Protein AF-A0A6A5HSJ4-F1 (afdb_monomer)

Structure (mmCIF, N/CA/C/O backbone):
data_AF-A0A6A5HSJ4-F1
#
_entry.id   AF-A0A6A5HSJ4-F1
#
loop_
_atom_site.group_PDB
_atom_site.id
_atom_site.type_symbol
_atom_site.label_atom_id
_atom_site.label_alt_id
_atom_site.label_comp_id
_atom_site.label_asym_id
_atom_site.label_entity_id
_atom_site.label_seq_id
_atom_site.pdbx_PDB_ins_code
_atom_site.Cartn_x
_atom_site.Cartn_y
_atom_site.Cartn_z
_atom_site.occupancy
_atom_site.B_iso_or_equiv
_atom_site.auth_seq_id
_atom_site.auth_comp_id
_atom_site.auth_asym_id
_atom_site.auth_atom_id
_atom_site.pdbx_PDB_model_num
ATOM 1 N N . MET A 1 1 ? -17.760 9.686 7.275 1.00 52.59 1 MET A N 1
ATOM 2 C CA . MET A 1 1 ? -17.122 8.823 6.267 1.00 52.59 1 MET A CA 1
ATOM 3 C C . MET A 1 1 ? -17.523 7.385 6.566 1.00 52.59 1 MET A C 1
ATOM 5 O O . MET A 1 1 ? -17.690 7.063 7.738 1.00 52.59 1 MET A O 1
ATOM 9 N N . THR A 1 2 ? -17.789 6.553 5.560 1.00 54.88 2 THR A N 1
ATOM 10 C CA . THR A 1 2 ? -18.066 5.128 5.804 1.00 54.88 2 THR A CA 1
ATOM 11 C C . THR A 1 2 ? -16.750 4.466 6.184 1.00 54.88 2 THR A C 1
ATOM 13 O O . THR A 1 2 ? -15.788 4.580 5.431 1.00 54.88 2 THR A O 1
ATOM 16 N N . LYS A 1 3 ? -16.694 3.820 7.351 1.00 66.69 3 LYS A N 1
ATOM 17 C CA . LYS A 1 3 ? -15.513 3.073 7.787 1.00 66.69 3 LYS A CA 1
ATOM 18 C C . LYS A 1 3 ? -15.194 2.006 6.737 1.00 66.69 3 LYS A C 1
ATOM 20 O O . LYS A 1 3 ? -16.048 1.164 6.463 1.00 66.69 3 LYS A O 1
ATOM 25 N N . VAL A 1 4 ? -14.001 2.069 6.149 1.00 83.88 4 VAL A N 1
ATOM 26 C CA . VAL A 1 4 ? -13.520 1.052 5.205 1.00 83.88 4 VAL A CA 1
ATOM 27 C C . VAL A 1 4 ? -13.331 -0.244 5.986 1.00 83.88 4 VAL A C 1
ATOM 29 O O . VAL A 1 4 ? -12.738 -0.245 7.065 1.00 83.88 4 VAL A O 1
ATOM 32 N N . LYS A 1 5 ? -13.826 -1.371 5.486 1.00 86.44 5 LYS A N 1
ATOM 33 C CA . LYS A 1 5 ? -13.628 -2.652 6.171 1.00 86.44 5 LYS A CA 1
ATOM 34 C C . LYS A 1 5 ? -12.170 -3.095 6.067 1.00 86.44 5 LYS A C 1
ATOM 36 O O . LYS A 1 5 ? -11.568 -3.484 7.066 1.00 86.44 5 LYS A O 1
ATOM 41 N N . ARG A 1 6 ? -11.573 -3.018 4.881 1.00 88.56 6 ARG A N 1
ATOM 42 C CA . ARG A 1 6 ? -10.192 -3.451 4.646 1.00 88.56 6 ARG A CA 1
ATOM 43 C C . ARG A 1 6 ? -9.448 -2.488 3.739 1.00 88.56 6 ARG A C 1
ATOM 45 O O . ARG A 1 6 ? -9.907 -2.197 2.641 1.00 88.56 6 ARG A O 1
ATOM 52 N N . PHE A 1 7 ? -8.258 -2.095 4.168 1.00 92.00 7 PHE A N 1
ATOM 53 C CA . PHE A 1 7 ? -7.275 -1.429 3.330 1.00 92.00 7 PHE A CA 1
ATOM 54 C C . PHE A 1 7 ? -6.009 -2.280 3.289 1.00 92.00 7 PHE A C 1
ATOM 56 O O . PHE A 1 7 ? -5.432 -2.574 4.338 1.00 92.00 7 PHE A O 1
ATOM 63 N N . SER A 1 8 ? -5.572 -2.692 2.101 1.00 89.50 8 SER A N 1
ATOM 64 C CA . SER A 1 8 ? -4.357 -3.486 1.964 1.00 89.50 8 SER A CA 1
ATOM 65 C C . SER A 1 8 ? -3.475 -3.064 0.801 1.00 89.50 8 SER A C 1
ATOM 67 O O . SER A 1 8 ? -3.954 -2.703 -0.273 1.00 89.50 8 SER A O 1
ATOM 69 N N . ILE A 1 9 ? -2.165 -3.128 1.026 1.00 91.19 9 ILE A N 1
ATOM 70 C CA . ILE A 1 9 ? -1.142 -2.895 0.010 1.00 91.19 9 ILE A CA 1
ATOM 71 C C . ILE A 1 9 ? -0.280 -4.144 -0.078 1.00 91.19 9 ILE A C 1
ATOM 73 O O . ILE A 1 9 ? 0.287 -4.589 0.921 1.00 91.19 9 ILE A O 1
ATOM 77 N N . HIS A 1 10 ? -0.157 -4.683 -1.285 1.00 87.00 10 HIS A N 1
ATOM 78 C CA . HIS A 1 10 ? 0.693 -5.833 -1.559 1.00 87.00 10 HIS A CA 1
ATOM 79 C C . HIS A 1 10 ? 1.625 -5.517 -2.713 1.00 87.00 10 HIS A C 1
ATOM 81 O O . HIS A 1 10 ? 1.178 -5.035 -3.754 1.00 87.00 10 HIS A O 1
ATOM 87 N N . GLU A 1 11 ? 2.900 -5.824 -2.535 1.00 86.25 11 GLU A N 1
ATOM 88 C CA . GLU A 1 11 ? 3.918 -5.684 -3.563 1.00 86.25 11 GLU A CA 1
ATOM 89 C C . GLU A 1 11 ? 4.527 -7.051 -3.879 1.00 86.25 11 GLU A C 1
ATOM 91 O O . GLU A 1 11 ? 4.833 -7.851 -2.993 1.00 86.25 11 GLU A O 1
ATOM 96 N N . VAL A 1 12 ? 4.688 -7.322 -5.172 1.00 85.56 12 VAL A N 1
ATOM 97 C CA . VAL A 1 12 ? 5.374 -8.502 -5.686 1.00 85.56 12 VAL A CA 1
ATOM 98 C C . VAL A 1 12 ? 6.407 -8.043 -6.699 1.00 85.56 12 VAL A C 1
ATOM 100 O O . VAL A 1 12 ? 6.085 -7.378 -7.687 1.00 85.56 12 VAL A O 1
ATOM 103 N N . LYS A 1 13 ? 7.655 -8.441 -6.466 1.00 83.25 13 LYS A N 1
ATOM 104 C CA . LYS A 1 13 ? 8.750 -8.276 -7.412 1.00 83.25 13 LYS A CA 1
ATOM 105 C C . LYS A 1 13 ? 9.055 -9.622 -8.056 1.00 83.25 13 LYS A C 1
ATOM 107 O O . LYS A 1 13 ? 9.405 -10.572 -7.363 1.00 83.25 13 LYS A O 1
ATOM 112 N N . ASN A 1 14 ? 8.909 -9.693 -9.372 1.00 80.50 14 ASN A N 1
ATOM 113 C CA . ASN A 1 14 ? 9.181 -10.899 -10.145 1.00 80.50 14 ASN A CA 1
ATOM 114 C C . ASN A 1 14 ? 10.674 -11.012 -10.489 1.00 80.50 14 ASN A C 1
ATOM 116 O O . ASN A 1 14 ? 11.390 -10.008 -10.558 1.00 80.50 14 ASN A O 1
ATOM 120 N N . ASP A 1 15 ? 11.123 -12.232 -10.794 1.00 80.56 15 ASP A N 1
ATOM 121 C CA . ASP A 1 15 ? 12.509 -12.527 -11.197 1.00 80.56 15 ASP A CA 1
ATOM 122 C C . ASP A 1 15 ? 12.943 -11.775 -12.470 1.00 80.56 15 ASP A C 1
ATOM 124 O O . ASP A 1 15 ? 14.128 -11.517 -12.675 1.00 80.56 15 ASP A O 1
ATOM 128 N N . ASP A 1 16 ? 11.986 -11.386 -13.321 1.00 81.25 16 ASP A N 1
ATOM 129 C CA . ASP A 1 16 ? 12.218 -10.601 -14.541 1.00 81.25 16 ASP A CA 1
ATOM 130 C C . ASP A 1 16 ? 12.334 -9.083 -14.288 1.00 81.25 16 ASP A C 1
ATOM 132 O O . ASP A 1 16 ? 12.446 -8.297 -15.231 1.00 81.25 16 ASP A O 1
ATOM 136 N N . GLY A 1 17 ? 12.314 -8.659 -13.021 1.00 80.88 17 GLY A N 1
ATOM 137 C CA . GLY A 1 17 ? 12.420 -7.263 -12.607 1.00 80.88 17 GLY A CA 1
ATOM 138 C C . GLY A 1 17 ? 11.110 -6.477 -12.680 1.00 80.88 17 GLY A C 1
ATOM 139 O O . GLY A 1 17 ? 11.111 -5.296 -12.325 1.00 80.88 17 GLY A O 1
ATOM 140 N N . LYS A 1 18 ? 9.995 -7.094 -13.102 1.00 85.31 18 LYS A N 1
ATOM 141 C CA . LYS A 1 18 ? 8.670 -6.462 -13.023 1.00 85.31 18 LYS A CA 1
ATOM 142 C C . LYS A 1 18 ? 8.241 -6.305 -11.577 1.00 85.31 18 LYS A C 1
ATOM 144 O O . LYS A 1 18 ? 8.364 -7.232 -10.777 1.00 85.31 18 LYS A O 1
ATOM 149 N N . ILE A 1 19 ? 7.666 -5.149 -11.280 1.00 88.94 19 ILE A N 1
ATOM 150 C CA . ILE A 1 19 ? 7.046 -4.856 -9.992 1.00 88.94 19 ILE A CA 1
ATOM 151 C C . ILE A 1 19 ? 5.542 -4.772 -10.223 1.00 88.94 19 ILE A C 1
ATOM 153 O O . ILE A 1 19 ? 5.081 -4.135 -11.172 1.00 88.94 19 ILE A O 1
ATOM 157 N N . SER A 1 20 ? 4.788 -5.457 -9.372 1.00 88.19 20 SER A N 1
ATOM 158 C CA . SER A 1 20 ? 3.330 -5.404 -9.330 1.00 88.19 20 SER A CA 1
ATOM 159 C C . SER A 1 20 ? 2.904 -4.958 -7.939 1.00 88.19 20 SER A C 1
ATOM 161 O O . SER A 1 20 ? 3.269 -5.598 -6.955 1.00 88.19 20 SER A O 1
ATOM 163 N N . ILE A 1 21 ? 2.133 -3.878 -7.859 1.00 92.00 21 ILE A N 1
ATOM 164 C CA . ILE A 1 21 ? 1.572 -3.361 -6.610 1.00 92.00 21 ILE A CA 1
ATOM 165 C C . ILE A 1 21 ? 0.052 -3.431 -6.707 1.00 92.00 21 ILE A C 1
ATOM 167 O O . ILE A 1 21 ? -0.541 -2.976 -7.684 1.00 92.00 21 ILE A O 1
ATOM 171 N N . SER A 1 22 ? -0.591 -3.997 -5.692 1.00 89.88 22 SER A N 1
ATOM 172 C CA . SER A 1 22 ? -2.044 -3.974 -5.546 1.00 89.88 22 SER A CA 1
ATOM 173 C C . SER A 1 22 ? -2.436 -3.180 -4.310 1.00 89.88 22 SER A C 1
ATOM 175 O O . SER A 1 22 ? -1.989 -3.505 -3.208 1.00 89.88 22 SER A O 1
ATOM 177 N N . ILE A 1 23 ? -3.300 -2.187 -4.499 1.00 92.19 23 ILE A N 1
ATOM 178 C CA . ILE A 1 23 ? -3.954 -1.422 -3.436 1.00 92.19 23 ILE A CA 1
ATOM 179 C C . ILE A 1 23 ? -5.422 -1.843 -3.434 1.00 92.19 23 ILE A C 1
ATOM 181 O O . ILE A 1 23 ? -6.124 -1.650 -4.430 1.00 92.19 23 ILE A O 1
ATOM 185 N N . VAL A 1 24 ? -5.879 -2.438 -2.338 1.00 89.06 24 VAL A N 1
ATOM 186 C CA . VAL A 1 24 ? -7.251 -2.926 -2.181 1.00 89.06 24 VAL A CA 1
ATOM 187 C C . VAL A 1 24 ? -7.926 -2.140 -1.070 1.00 89.06 24 VAL A C 1
ATOM 189 O O . VAL A 1 24 ? -7.445 -2.114 0.059 1.00 89.06 24 VAL A O 1
ATOM 192 N N . CYS A 1 25 ? -9.050 -1.515 -1.399 1.00 89.25 25 CYS A N 1
ATOM 193 C CA . CYS A 1 25 ? -9.924 -0.838 -0.454 1.00 89.25 25 CYS A CA 1
ATOM 194 C C . CYS A 1 25 ? -11.317 -1.462 -0.579 1.00 89.25 25 CYS A C 1
ATOM 196 O O . CYS A 1 25 ? -12.003 -1.266 -1.584 1.00 89.25 25 CYS A O 1
ATOM 198 N N . ASP A 1 26 ? -11.699 -2.274 0.404 1.00 86.69 26 ASP A N 1
ATOM 199 C CA . ASP A 1 26 ? -12.879 -3.143 0.366 1.00 86.69 26 ASP A CA 1
ATOM 200 C C . ASP A 1 26 ? -12.936 -4.009 -0.907 1.00 86.69 26 ASP A C 1
ATOM 202 O O . ASP A 1 26 ? -12.103 -4.896 -1.094 1.00 86.69 26 ASP A O 1
ATOM 206 N N . GLU A 1 27 ? -13.917 -3.771 -1.781 1.00 78.00 27 GLU A N 1
ATOM 207 C CA . GLU A 1 27 ? -14.100 -4.493 -3.050 1.00 78.00 27 GLU A CA 1
ATOM 208 C C . GLU A 1 27 ? -13.385 -3.811 -4.231 1.00 78.00 27 GLU A C 1
ATOM 210 O O . GLU A 1 27 ? -13.355 -4.346 -5.340 1.00 78.00 27 GLU A O 1
ATOM 215 N N . ILE A 1 28 ? -12.798 -2.629 -4.014 1.00 79.38 28 ILE A N 1
ATOM 216 C CA . ILE A 1 28 ? -12.143 -1.838 -5.056 1.00 79.38 28 ILE A CA 1
ATOM 217 C C . ILE A 1 28 ? -10.653 -2.183 -5.087 1.00 79.38 28 ILE A C 1
ATOM 219 O O . ILE A 1 28 ? -9.875 -1.767 -4.228 1.00 79.38 28 ILE A O 1
ATOM 223 N N . GLY A 1 29 ? -10.253 -2.923 -6.121 1.00 87.00 29 GLY A N 1
ATOM 224 C CA . GLY A 1 29 ? -8.855 -3.231 -6.421 1.00 87.00 29 GLY A CA 1
ATOM 225 C C . GLY A 1 29 ? -8.248 -2.249 -7.424 1.00 87.00 29 GLY A C 1
ATOM 226 O O . GLY A 1 29 ? -8.793 -2.033 -8.510 1.00 87.00 29 GLY A O 1
ATOM 227 N N . THR A 1 30 ? -7.096 -1.681 -7.072 1.00 91.19 30 THR A N 1
ATOM 228 C CA . THR A 1 30 ? -6.208 -0.954 -7.987 1.00 91.19 30 THR A CA 1
ATOM 229 C C . THR A 1 30 ? -4.937 -1.769 -8.174 1.00 91.19 30 THR A C 1
ATOM 231 O O . THR A 1 30 ? -4.233 -2.032 -7.202 1.00 91.19 30 THR A O 1
ATOM 234 N N . TYR A 1 31 ? -4.633 -2.149 -9.409 1.00 91.69 31 TYR A N 1
ATOM 235 C CA . TYR A 1 31 ? -3.445 -2.921 -9.758 1.00 91.69 31 TYR A CA 1
ATOM 236 C C . TYR A 1 31 ? -2.504 -2.075 -10.602 1.00 91.69 31 TYR A C 1
ATOM 238 O O . TYR A 1 31 ? -2.936 -1.417 -11.547 1.00 91.69 31 TYR A O 1
ATOM 246 N N . ILE A 1 32 ? -1.228 -2.074 -10.242 1.00 93.94 32 ILE A N 1
ATOM 247 C CA . ILE A 1 32 ? -0.219 -1.158 -10.760 1.00 93.94 32 ILE A CA 1
ATOM 248 C C . ILE A 1 32 ? 0.980 -1.994 -11.191 1.00 93.94 32 ILE A C 1
ATOM 250 O O . ILE A 1 32 ? 1.495 -2.789 -10.405 1.00 93.94 32 ILE A O 1
ATOM 254 N N . TYR A 1 33 ? 1.424 -1.820 -12.430 1.00 92.31 33 TYR A N 1
ATOM 255 C CA . TYR A 1 33 ? 2.453 -2.655 -13.040 1.00 92.31 33 TYR A CA 1
ATOM 256 C C . TYR A 1 33 ? 3.556 -1.797 -13.649 1.00 92.31 33 TYR A C 1
ATOM 258 O O . TYR A 1 33 ? 3.279 -0.817 -14.344 1.00 92.31 33 TYR A O 1
ATOM 266 N N . SER A 1 34 ? 4.811 -2.186 -13.422 1.00 90.56 34 SER A N 1
ATOM 267 C CA . SER A 1 34 ? 5.957 -1.612 -14.127 1.00 90.56 34 SER A CA 1
ATOM 268 C C . SER A 1 34 ? 6.390 -2.508 -15.282 1.00 90.56 34 SER A C 1
ATOM 270 O O . SER A 1 34 ? 6.333 -3.739 -15.208 1.00 90.56 34 SER A O 1
ATOM 272 N N . THR A 1 35 ? 6.881 -1.879 -16.349 1.00 83.50 35 THR A N 1
ATOM 273 C CA . THR A 1 35 ? 7.570 -2.577 -17.436 1.00 83.50 35 THR A CA 1
ATOM 274 C C . THR A 1 35 ? 9.080 -2.326 -17.318 1.00 83.50 35 THR A C 1
ATOM 276 O O . THR A 1 35 ? 9.495 -1.168 -17.344 1.00 83.50 35 THR A O 1
ATOM 279 N N . PRO A 1 36 ? 9.931 -3.365 -17.202 1.00 84.06 36 PRO A N 1
ATOM 280 C CA . PRO A 1 36 ? 11.377 -3.205 -17.098 1.00 84.06 36 PRO A CA 1
ATOM 281 C C . PRO A 1 36 ? 11.946 -2.393 -18.263 1.00 84.06 36 PRO A C 1
ATOM 283 O O . PRO A 1 36 ? 11.676 -2.688 -19.426 1.00 84.06 36 PRO A O 1
ATOM 286 N N . GLY A 1 37 ? 12.739 -1.367 -17.947 1.00 81.50 37 GLY A N 1
ATOM 287 C CA . GLY A 1 37 ? 13.320 -0.462 -18.945 1.00 81.50 37 GLY A CA 1
ATOM 288 C C . GLY A 1 37 ? 12.350 0.579 -19.516 1.00 81.50 37 GLY A C 1
ATOM 289 O O . GLY A 1 37 ? 12.708 1.269 -20.467 1.00 81.50 37 GLY A O 1
ATOM 290 N N . SER A 1 38 ? 11.147 0.699 -18.952 1.00 87.94 38 SER A N 1
ATOM 291 C CA . SER A 1 38 ? 10.166 1.730 -19.282 1.00 87.94 38 SER A CA 1
ATOM 292 C C . SER A 1 38 ? 9.853 2.569 -18.047 1.00 87.94 38 SER A C 1
ATOM 294 O O . SER A 1 38 ? 9.633 2.027 -16.967 1.00 87.94 38 SER A O 1
ATOM 296 N N . ASP A 1 39 ? 9.738 3.882 -18.233 1.00 89.00 39 ASP A N 1
ATOM 297 C CA . ASP A 1 39 ? 9.229 4.802 -17.206 1.00 89.00 39 ASP A CA 1
ATOM 298 C C . ASP A 1 39 ? 7.691 4.854 -17.191 1.00 89.00 39 ASP A C 1
ATOM 300 O O . ASP A 1 39 ? 7.093 5.711 -16.544 1.00 89.00 39 ASP A O 1
ATOM 304 N N . THR A 1 40 ? 7.026 3.981 -17.953 1.00 92.62 40 THR A N 1
ATOM 305 C CA . THR A 1 40 ? 5.563 3.894 -17.999 1.00 92.62 40 THR A CA 1
ATOM 306 C C . THR A 1 40 ? 5.068 2.871 -16.988 1.00 92.62 40 THR A C 1
ATOM 308 O O . THR A 1 40 ? 5.537 1.731 -16.956 1.00 92.62 40 THR A O 1
ATOM 311 N N . VAL A 1 41 ? 4.082 3.287 -16.203 1.00 94.19 41 VAL A N 1
ATOM 312 C CA . VAL A 1 41 ? 3.375 2.479 -15.216 1.00 94.19 41 VAL A CA 1
ATOM 313 C C . VAL A 1 41 ? 1.939 2.291 -15.683 1.00 94.19 41 VAL A C 1
ATOM 315 O O . VAL A 1 41 ? 1.215 3.268 -15.897 1.00 94.19 41 VAL A O 1
ATOM 318 N N . ASP A 1 42 ? 1.534 1.034 -15.833 1.00 94.44 42 ASP A N 1
ATOM 319 C CA . ASP A 1 42 ? 0.175 0.647 -16.195 1.00 94.44 42 ASP A CA 1
ATOM 320 C C . ASP A 1 42 ? -0.675 0.510 -14.932 1.00 94.44 42 ASP A C 1
ATOM 322 O O . ASP A 1 42 ? -0.283 -0.161 -13.978 1.00 94.44 42 ASP A O 1
ATOM 326 N N . ILE A 1 43 ? -1.852 1.132 -14.923 1.00 94.88 43 ILE A N 1
ATOM 327 C CA . ILE A 1 43 ? -2.772 1.132 -13.786 1.00 94.88 43 ILE A CA 1
ATOM 328 C C . ILE A 1 43 ? -4.119 0.586 -14.250 1.00 94.88 43 ILE A C 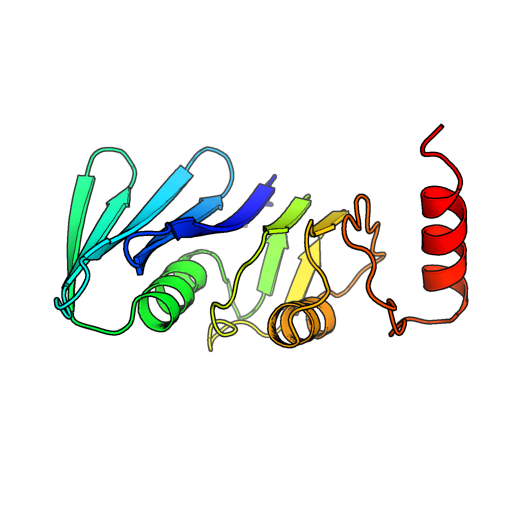1
ATOM 330 O O . ILE A 1 43 ? -4.712 1.089 -15.206 1.00 94.88 43 ILE A O 1
ATOM 334 N N . GLN A 1 44 ? -4.614 -0.434 -13.554 1.00 91.44 44 GLN A N 1
ATOM 335 C CA . GLN A 1 44 ? -5.915 -1.053 -13.783 1.00 91.44 44 GLN A CA 1
ATOM 336 C C . GLN A 1 44 ? -6.795 -0.898 -12.545 1.00 91.44 44 GLN A C 1
ATOM 338 O O . GLN A 1 44 ? -6.402 -1.267 -11.438 1.00 91.44 44 GLN A O 1
ATOM 343 N N . ARG A 1 45 ? -8.005 -0.370 -12.728 1.00 88.75 45 ARG A N 1
ATOM 344 C CA . ARG A 1 45 ? -8.973 -0.149 -11.647 1.00 88.75 45 ARG A CA 1
ATOM 345 C C . ARG A 1 45 ? -10.393 -0.276 -12.181 1.00 88.75 45 ARG A C 1
ATOM 347 O O . ARG A 1 45 ? -10.758 0.415 -13.130 1.00 88.75 45 ARG A O 1
ATOM 354 N N . ASN A 1 46 ? -11.213 -1.119 -11.553 1.00 83.12 46 ASN A N 1
ATOM 355 C CA . ASN A 1 46 ? -12.637 -1.290 -11.884 1.00 83.12 46 ASN A CA 1
ATOM 356 C C . ASN A 1 46 ? -12.908 -1.508 -13.391 1.00 83.12 46 ASN A C 1
ATOM 358 O O . ASN A 1 46 ? -13.840 -0.936 -13.951 1.00 83.12 46 ASN A O 1
ATOM 362 N N . GLY A 1 47 ? -12.059 -2.293 -14.064 1.00 79.94 47 GLY A N 1
ATOM 363 C CA . GLY A 1 47 ? -12.173 -2.575 -15.501 1.00 79.94 47 GLY A CA 1
ATOM 364 C C . GLY A 1 47 ? -11.689 -1.459 -16.437 1.00 79.94 47 GLY A C 1
ATOM 365 O O . GLY A 1 47 ? -11.704 -1.652 -17.650 1.00 79.94 47 GLY A O 1
ATOM 366 N N . ASN A 1 48 ? -11.231 -0.324 -15.902 1.00 87.56 48 ASN A N 1
ATOM 367 C CA . ASN A 1 48 ? -10.569 0.730 -16.667 1.00 87.56 48 ASN A CA 1
ATOM 368 C C . ASN A 1 48 ? -9.050 0.589 -16.567 1.00 87.56 48 ASN A C 1
ATOM 370 O O . ASN A 1 48 ? -8.525 0.241 -15.507 1.00 87.56 48 ASN A O 1
ATOM 374 N N . SER A 1 49 ? -8.358 0.935 -17.650 1.00 91.81 49 SER A N 1
ATOM 375 C CA . SER A 1 49 ? -6.897 0.936 -17.717 1.00 91.81 49 SER A CA 1
ATOM 376 C C . SER A 1 49 ? -6.392 2.296 -18.174 1.00 91.81 49 SER A C 1
ATOM 378 O O . SER A 1 49 ? -6.925 2.875 -19.122 1.00 91.81 49 SER A O 1
ATOM 380 N N . PHE A 1 50 ? -5.358 2.797 -17.512 1.00 94.69 50 PHE A N 1
ATOM 381 C CA . PHE A 1 50 ? -4.672 4.033 -17.872 1.00 94.69 50 PHE A CA 1
ATOM 382 C C . PHE A 1 50 ? -3.193 3.937 -17.505 1.00 94.69 50 PHE A C 1
ATOM 384 O O . PHE A 1 50 ? -2.776 3.014 -16.811 1.00 94.69 50 PHE A O 1
ATOM 391 N N . THR A 1 51 ? -2.395 4.888 -17.979 1.00 95.12 51 THR A N 1
ATOM 392 C CA . THR A 1 51 ? -0.954 4.906 -17.734 1.00 95.12 51 THR A CA 1
ATOM 393 C C . THR A 1 51 ? -0.524 6.197 -17.057 1.00 95.12 51 THR A C 1
ATOM 395 O O . THR A 1 51 ? -1.137 7.255 -17.233 1.00 95.12 51 THR A O 1
ATOM 398 N N . LYS A 1 52 ? 0.547 6.111 -16.272 1.00 95.50 52 LYS A N 1
ATOM 399 C CA . LYS A 1 52 ? 1.291 7.257 -15.742 1.00 95.50 52 LYS A CA 1
ATOM 400 C C . LYS A 1 52 ? 2.770 7.088 -16.078 1.00 95.50 52 LYS A C 1
ATOM 402 O O . LYS A 1 52 ? 3.259 5.969 -16.185 1.00 95.50 52 LYS A O 1
ATOM 407 N N . THR A 1 53 ? 3.483 8.196 -16.235 1.00 94.94 53 THR A N 1
ATOM 408 C CA . THR A 1 53 ? 4.944 8.189 -16.383 1.00 94.94 53 THR A CA 1
ATOM 409 C C . THR A 1 53 ? 5.589 8.520 -15.045 1.00 94.94 53 THR A C 1
ATOM 411 O O . THR A 1 53 ? 5.216 9.516 -14.425 1.00 94.94 53 THR A O 1
ATOM 414 N N . GLY A 1 54 ? 6.552 7.710 -14.609 1.00 93.19 54 GLY A N 1
ATOM 415 C CA . GLY A 1 54 ? 7.297 7.925 -13.374 1.00 93.19 54 GLY A CA 1
ATOM 416 C C . GLY A 1 54 ? 7.655 6.635 -12.642 1.00 93.19 54 GLY A C 1
ATOM 417 O O . GLY A 1 54 ? 7.562 5.531 -13.170 1.00 93.19 54 GLY A O 1
ATOM 418 N N . GLU A 1 55 ? 8.078 6.802 -11.394 1.00 92.81 55 GLU A N 1
ATOM 419 C CA . GLU A 1 55 ? 8.505 5.715 -10.518 1.00 92.81 55 GLU A CA 1
ATOM 420 C C . GLU A 1 55 ? 7.280 5.047 -9.858 1.00 92.81 55 GLU A C 1
ATOM 422 O O . GLU A 1 55 ? 6.406 5.729 -9.313 1.00 92.81 55 GLU A O 1
ATOM 427 N N . ILE A 1 56 ? 7.193 3.712 -9.931 1.00 93.75 56 ILE A N 1
ATOM 428 C CA . ILE A 1 56 ? 5.993 2.950 -9.547 1.00 93.75 56 ILE A CA 1
ATOM 429 C C . ILE A 1 56 ? 5.615 3.119 -8.073 1.00 93.75 56 ILE A C 1
ATOM 431 O O . ILE A 1 56 ? 4.429 3.261 -7.772 1.00 93.75 56 ILE A O 1
ATOM 435 N N . HIS A 1 57 ? 6.579 3.140 -7.151 1.00 93.00 57 HIS A N 1
ATOM 436 C CA . HIS A 1 57 ? 6.290 3.254 -5.721 1.00 93.00 57 HIS A CA 1
ATOM 437 C C . HIS A 1 57 ? 5.740 4.641 -5.380 1.00 93.00 57 HIS A C 1
ATOM 439 O O . HIS A 1 57 ? 4.785 4.758 -4.613 1.00 93.00 57 HIS A O 1
ATOM 445 N N . SER A 1 58 ? 6.292 5.684 -5.999 1.00 93.81 58 SER A N 1
ATOM 446 C CA . SER A 1 58 ? 5.835 7.069 -5.870 1.00 93.81 58 SER A CA 1
ATOM 447 C C . SER A 1 58 ? 4.414 7.230 -6.408 1.00 93.81 58 SER A C 1
ATOM 449 O O . SER A 1 58 ? 3.549 7.749 -5.709 1.00 93.81 58 SER A O 1
ATOM 451 N N . ILE A 1 59 ? 4.141 6.697 -7.604 1.00 95.3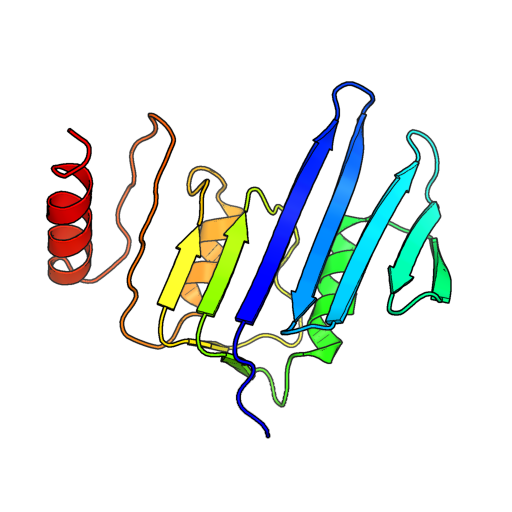8 59 ILE A N 1
ATOM 452 C CA . ILE A 1 59 ? 2.796 6.693 -8.199 1.00 95.38 59 ILE A CA 1
ATOM 453 C C . ILE A 1 59 ? 1.803 5.913 -7.325 1.00 95.38 59 ILE A C 1
ATOM 455 O O . ILE A 1 59 ? 0.668 6.348 -7.143 1.00 95.38 59 ILE A O 1
ATOM 459 N N . SER A 1 60 ? 2.218 4.774 -6.771 1.00 94.62 60 SER A N 1
ATOM 460 C CA . SER A 1 60 ? 1.372 3.957 -5.892 1.00 94.62 60 SER A CA 1
ATOM 461 C C . SER A 1 60 ? 1.047 4.683 -4.588 1.00 94.62 60 SER A C 1
ATOM 463 O O . SER A 1 60 ? -0.097 4.665 -4.146 1.00 94.62 60 SER A O 1
ATOM 465 N N . SER A 1 61 ? 2.027 5.378 -4.007 1.00 94.56 61 SER A N 1
ATOM 466 C CA . SER A 1 61 ? 1.837 6.219 -2.823 1.00 94.56 61 SER A CA 1
ATOM 467 C C . SER A 1 61 ? 0.853 7.364 -3.082 1.00 94.56 61 SER A C 1
ATOM 469 O O . SER A 1 61 ? -0.057 7.576 -2.284 1.00 94.56 61 SER A O 1
ATOM 471 N N . GLU A 1 62 ? 0.953 8.037 -4.235 1.00 95.69 62 GLU A N 1
ATOM 472 C CA . GLU A 1 62 ? -0.020 9.059 -4.650 1.00 95.69 62 GLU A CA 1
ATOM 473 C C . GLU A 1 62 ? -1.440 8.490 -4.775 1.00 95.69 62 GLU A C 1
ATOM 475 O O . GLU A 1 62 ? -2.402 9.132 -4.370 1.00 95.69 62 GLU A O 1
ATOM 480 N N . LEU A 1 63 ? -1.595 7.280 -5.321 1.00 94.56 63 LEU A N 1
ATOM 481 C CA . LEU A 1 63 ? -2.911 6.648 -5.466 1.00 94.56 63 LEU A CA 1
ATOM 482 C C . LEU A 1 63 ? -3.541 6.278 -4.116 1.00 94.56 63 LEU A C 1
ATOM 484 O O . LEU A 1 63 ? -4.766 6.251 -4.010 1.00 94.56 63 LEU A O 1
ATOM 488 N N . CYS A 1 64 ? -2.737 6.031 -3.078 1.00 93.12 64 CYS A N 1
ATOM 489 C CA . CYS A 1 64 ? -3.245 5.839 -1.720 1.00 93.12 64 CYS A CA 1
ATOM 490 C C . CYS A 1 64 ? -3.878 7.116 -1.138 1.00 93.12 64 CYS A C 1
ATOM 492 O O . CYS A 1 64 ? -4.736 7.005 -0.263 1.00 93.12 64 CYS A O 1
ATOM 494 N N . GLU A 1 65 ? -3.499 8.313 -1.613 1.00 93.38 65 GLU A N 1
ATOM 495 C CA . GLU A 1 65 ? -4.046 9.589 -1.114 1.00 93.38 65 GLU A CA 1
ATOM 496 C C . GLU A 1 65 ? -5.560 9.703 -1.313 1.00 93.38 65 GLU A C 1
ATOM 498 O O . GLU A 1 65 ? -6.231 10.371 -0.532 1.00 93.38 65 GLU A O 1
ATOM 503 N N . GLU A 1 66 ? -6.121 8.996 -2.295 1.00 91.44 66 GLU A N 1
ATOM 504 C CA . GLU A 1 66 ? -7.564 8.959 -2.563 1.00 91.44 66 GLU A CA 1
ATOM 505 C C . GLU A 1 66 ? -8.386 8.362 -1.408 1.00 91.44 66 GLU A C 1
ATOM 507 O O . GLU A 1 66 ? -9.590 8.603 -1.319 1.00 91.44 66 GLU A O 1
ATOM 512 N N . PHE A 1 67 ? -7.748 7.590 -0.524 1.00 90.50 67 PHE A N 1
ATOM 513 C CA . PHE A 1 67 ? -8.386 6.930 0.618 1.00 90.50 67 PHE A CA 1
ATOM 514 C C . PHE A 1 67 ? -8.115 7.641 1.949 1.00 90.50 67 PHE A C 1
ATOM 516 O O . PHE A 1 67 ? -8.515 7.149 3.004 1.00 90.50 67 PHE A O 1
ATOM 523 N N . ILE A 1 68 ? -7.422 8.781 1.908 1.00 91.75 68 ILE A N 1
ATOM 524 C CA . ILE A 1 68 ? -6.989 9.530 3.085 1.00 91.75 68 ILE A CA 1
ATOM 525 C C . ILE A 1 68 ? -7.821 10.807 3.182 1.00 91.75 68 ILE A C 1
ATOM 527 O O . ILE A 1 68 ? -7.722 11.698 2.339 1.00 91.75 68 ILE A O 1
ATOM 531 N N . GLU A 1 69 ? -8.616 10.933 4.244 1.00 91.06 69 GLU A N 1
ATOM 532 C CA . GLU A 1 69 ? -9.438 12.120 4.490 1.00 91.06 69 GLU A CA 1
ATOM 533 C C . GLU A 1 69 ? -8.848 12.930 5.647 1.00 91.06 69 GLU A C 1
ATOM 535 O O . GLU A 1 69 ? -8.683 12.429 6.755 1.00 91.06 69 GLU A O 1
ATOM 540 N N . ASN A 1 70 ? -8.512 14.202 5.398 1.00 92.06 70 ASN A N 1
ATOM 541 C CA . ASN A 1 70 ? -7.923 15.105 6.401 1.00 92.06 70 ASN A CA 1
ATOM 542 C C . ASN A 1 70 ? -6.684 14.517 7.112 1.00 92.06 70 ASN A C 1
ATOM 544 O O . ASN A 1 70 ? -6.443 14.777 8.288 1.00 92.06 70 ASN A O 1
ATOM 548 N N . GLY A 1 71 ? -5.909 13.711 6.385 1.00 92.19 71 GLY A N 1
ATOM 549 C CA . GLY A 1 71 ? -4.718 13.027 6.882 1.00 92.19 71 GLY A CA 1
ATOM 550 C C . GLY A 1 71 ? -4.966 11.785 7.731 1.00 92.19 71 GLY A C 1
ATOM 551 O O . GLY A 1 71 ? -4.014 11.235 8.285 1.00 92.19 71 GLY A O 1
ATOM 552 N N . LEU A 1 72 ? -6.209 11.313 7.797 1.00 91.88 72 LEU A N 1
ATOM 553 C CA . LEU A 1 72 ? -6.594 10.085 8.474 1.00 91.88 72 LEU A CA 1
ATOM 554 C C . LEU A 1 72 ? -6.959 8.996 7.457 1.00 91.88 72 LEU A C 1
ATOM 556 O O . LEU A 1 72 ? -7.790 9.211 6.574 1.00 91.88 72 LEU A O 1
ATOM 560 N N . LEU A 1 73 ? -6.369 7.813 7.627 1.00 92.19 73 LEU A N 1
ATOM 561 C CA . LEU A 1 73 ? -6.848 6.568 7.029 1.00 92.19 73 LEU A CA 1
ATOM 562 C C . LEU A 1 73 ? -7.603 5.770 8.099 1.00 92.19 73 LEU A C 1
ATOM 564 O O . LEU A 1 73 ? -6.990 5.276 9.045 1.00 92.19 73 LEU A O 1
ATOM 568 N N . GLU A 1 74 ? -8.922 5.639 7.963 1.00 91.19 74 GLU A N 1
ATOM 569 C CA . GLU A 1 74 ? -9.756 4.881 8.904 1.00 91.19 74 GLU A CA 1
ATOM 570 C C . GLU A 1 74 ? -10.250 3.573 8.269 1.00 91.19 74 GLU A C 1
ATOM 572 O O . GLU A 1 74 ? -10.966 3.586 7.265 1.00 91.19 74 GLU A O 1
ATOM 577 N N . CYS A 1 75 ? -9.896 2.433 8.869 1.00 90.06 75 CYS A N 1
ATOM 578 C CA . CYS A 1 75 ? -10.345 1.116 8.416 1.00 90.06 75 CYS A CA 1
ATOM 579 C C . CYS A 1 75 ? -10.587 0.135 9.579 1.00 90.06 75 CYS A C 1
ATOM 581 O O . CYS A 1 75 ? -10.295 0.438 10.731 1.00 90.06 75 CYS A O 1
ATOM 583 N N . GLU A 1 76 ? -11.167 -1.043 9.338 1.00 86.25 76 GLU A N 1
ATOM 584 C CA . GLU A 1 76 ? -11.164 -2.119 10.346 1.00 86.25 76 GLU A CA 1
ATOM 585 C C . GLU A 1 76 ? -9.855 -2.906 10.294 1.00 86.25 76 GLU A C 1
ATOM 587 O O . GLU A 1 76 ? -9.207 -3.077 11.326 1.00 86.25 76 GLU A O 1
ATOM 592 N N . ILE A 1 77 ? -9.447 -3.329 9.096 1.00 84.62 77 ILE A N 1
ATOM 593 C CA . ILE A 1 77 ? -8.234 -4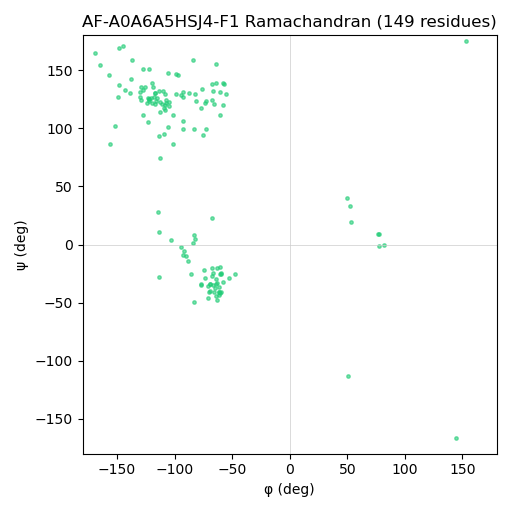.112 8.854 1.00 84.62 77 ILE A CA 1
ATOM 594 C C . ILE A 1 77 ? -7.283 -3.305 7.971 1.00 84.62 77 ILE A C 1
ATOM 596 O O . ILE A 1 77 ? -7.631 -2.978 6.835 1.00 84.62 77 ILE A O 1
ATOM 600 N N . PHE A 1 78 ? -6.076 -3.047 8.471 1.00 87.19 78 PHE A N 1
ATOM 601 C CA . PHE A 1 78 ? -4.976 -2.468 7.704 1.00 87.19 78 PHE A CA 1
ATOM 602 C C . PHE A 1 78 ? -3.918 -3.540 7.433 1.00 87.19 78 PHE A C 1
ATOM 604 O O . PHE A 1 78 ? -3.429 -4.163 8.372 1.00 87.19 78 PHE A O 1
ATOM 611 N N . GLU A 1 79 ? -3.563 -3.780 6.173 1.00 85.94 79 GLU A N 1
ATOM 612 C CA . GLU A 1 79 ? -2.615 -4.835 5.805 1.00 85.94 79 GLU A CA 1
ATOM 613 C C . GLU A 1 79 ? -1.505 -4.346 4.873 1.00 85.94 79 GLU A C 1
ATOM 615 O O . GLU A 1 79 ? -1.765 -3.741 3.835 1.00 85.94 79 GLU A O 1
ATOM 620 N N . LEU A 1 80 ? -0.259 -4.666 5.219 1.00 84.44 80 LEU A N 1
ATOM 621 C CA . LEU A 1 80 ? 0.927 -4.358 4.428 1.00 84.44 80 LEU A CA 1
ATOM 622 C C . LEU A 1 80 ? 1.705 -5.635 4.117 1.00 84.44 80 LEU A C 1
ATOM 624 O O . LEU A 1 80 ? 2.162 -6.329 5.020 1.00 84.44 80 LEU A O 1
ATOM 628 N N . ASN A 1 81 ? 1.907 -5.943 2.841 1.00 78.31 81 ASN A N 1
ATOM 629 C CA . ASN A 1 81 ? 2.641 -7.135 2.430 1.00 78.31 81 ASN A CA 1
ATOM 630 C C . ASN A 1 81 ? 3.766 -6.774 1.456 1.00 78.31 81 ASN A C 1
ATOM 632 O O . ASN A 1 81 ? 3.494 -6.350 0.332 1.00 78.31 81 ASN A O 1
ATOM 636 N N . ASN A 1 82 ? 5.015 -6.928 1.911 1.00 74.25 82 ASN A N 1
ATOM 637 C CA . ASN A 1 82 ? 6.247 -6.659 1.155 1.00 74.25 82 ASN A CA 1
ATOM 638 C C . ASN A 1 82 ? 6.331 -5.262 0.523 1.00 74.25 82 ASN A C 1
ATOM 640 O O . ASN A 1 82 ? 7.097 -5.054 -0.412 1.00 74.25 82 ASN A O 1
ATOM 644 N N . THR A 1 83 ? 5.533 -4.308 1.006 1.00 79.12 83 THR A N 1
ATOM 645 C CA . THR A 1 83 ? 5.441 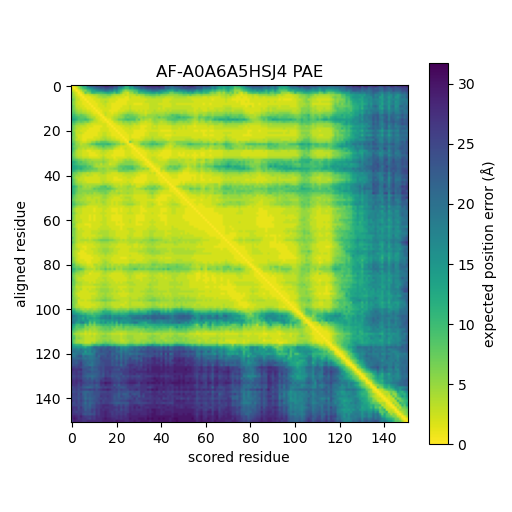-2.998 0.372 1.00 79.12 83 THR A CA 1
ATOM 646 C C . THR A 1 83 ? 6.653 -2.138 0.687 1.00 79.12 83 THR A C 1
ATOM 648 O O . THR A 1 83 ? 7.058 -1.991 1.843 1.00 79.12 83 THR A O 1
ATOM 651 N N . THR A 1 84 ? 7.188 -1.509 -0.351 1.00 84.19 84 THR A N 1
ATOM 652 C CA . THR A 1 84 ? 8.272 -0.535 -0.256 1.00 84.19 84 THR A CA 1
ATOM 653 C C . THR A 1 84 ? 7.813 0.869 -0.657 1.00 84.19 84 THR A C 1
ATOM 655 O O . THR A 1 84 ? 8.636 1.789 -0.796 1.00 84.19 84 THR A O 1
ATOM 658 N N . ILE A 1 85 ? 6.496 1.067 -0.810 1.00 89.31 85 ILE A N 1
ATOM 659 C CA . ILE A 1 85 ? 5.941 2.372 -1.157 1.00 89.31 85 ILE A CA 1
ATOM 660 C C . ILE A 1 85 ? 6.204 3.394 -0.041 1.00 89.31 85 ILE A C 1
ATOM 662 O O . ILE A 1 85 ? 6.076 3.071 1.146 1.00 89.31 85 ILE A O 1
ATOM 666 N N . PRO A 1 86 ? 6.571 4.640 -0.390 1.00 90.94 86 PRO A N 1
ATOM 667 C CA . PRO A 1 86 ? 6.674 5.700 0.597 1.00 90.94 86 PRO A CA 1
ATOM 668 C C . PRO A 1 86 ? 5.302 6.000 1.211 1.00 90.94 86 PRO A C 1
ATOM 670 O O . PRO A 1 86 ? 4.259 5.773 0.590 1.00 90.94 86 PRO A O 1
ATOM 673 N N . ILE A 1 87 ? 5.309 6.547 2.425 1.00 91.31 87 ILE A N 1
ATOM 674 C CA . ILE A 1 87 ? 4.096 7.043 3.077 1.00 91.31 87 ILE A CA 1
ATOM 675 C C . ILE A 1 87 ? 3.483 8.163 2.214 1.00 91.31 87 ILE A C 1
ATOM 677 O O . ILE A 1 87 ? 4.217 9.076 1.817 1.00 91.31 87 ILE A O 1
ATOM 681 N N . PRO A 1 88 ? 2.169 8.116 1.921 1.00 93.94 88 PRO A N 1
ATOM 682 C CA . PRO A 1 88 ? 1.474 9.177 1.204 1.00 93.94 88 PRO A CA 1
ATOM 683 C C . PRO A 1 88 ? 1.623 10.503 1.942 1.00 93.94 88 PRO A C 1
ATOM 685 O O . PRO A 1 88 ? 1.499 10.551 3.165 1.00 93.94 88 PRO A O 1
ATOM 688 N N . LYS A 1 89 ? 1.868 11.602 1.223 1.00 94.12 89 LYS A N 1
ATOM 689 C CA . LYS A 1 89 ? 2.234 12.883 1.859 1.00 94.12 89 LYS A CA 1
ATOM 690 C C . LYS A 1 89 ? 1.118 13.449 2.726 1.00 94.12 89 LYS A C 1
ATOM 692 O O . LYS A 1 89 ? 1.389 14.177 3.678 1.00 94.12 89 LYS A O 1
ATOM 697 N N . SER A 1 90 ? -0.126 13.151 2.366 1.00 93.69 90 SER A N 1
ATOM 698 C CA . SER A 1 90 ? -1.297 13.561 3.130 1.00 93.69 90 SER A CA 1
ATOM 699 C C . SER A 1 90 ? -1.481 12.751 4.413 1.00 93.69 90 SER A C 1
ATOM 701 O O . SER A 1 90 ? -2.133 13.257 5.321 1.00 93.69 90 SER A O 1
ATOM 703 N N . LEU A 1 91 ? -0.915 11.541 4.524 1.00 93.81 91 LEU A N 1
ATOM 704 C CA . LEU A 1 91 ? -1.147 10.639 5.649 1.00 93.81 91 LEU A CA 1
ATOM 705 C C . LEU A 1 91 ? -0.429 11.120 6.910 1.00 93.81 91 LEU A C 1
ATOM 707 O O . LEU A 1 91 ? 0.793 11.231 6.949 1.00 93.81 91 LEU A O 1
ATOM 711 N N . GLN A 1 92 ? -1.203 11.351 7.963 1.00 91.69 92 GLN A N 1
ATOM 712 C CA . GLN A 1 92 ? -0.702 11.715 9.287 1.00 91.69 92 GLN A CA 1
ATOM 713 C C . GLN A 1 92 ? -0.980 10.624 10.315 1.00 91.69 92 GLN A C 1
ATOM 715 O O . GLN A 1 92 ? -0.266 10.524 11.309 1.00 91.69 92 GLN A O 1
ATOM 720 N N . LYS A 1 93 ? -2.047 9.846 10.110 1.00 90.62 93 LYS A N 1
ATOM 721 C CA . LYS A 1 93 ? -2.553 8.912 11.109 1.00 90.62 93 LYS A CA 1
ATOM 722 C C . LYS A 1 93 ? -3.361 7.790 10.468 1.00 90.62 93 LYS A C 1
ATOM 724 O O . LYS A 1 93 ? -4.088 8.016 9.501 1.00 90.62 93 LYS A O 1
ATOM 729 N N . ILE A 1 94 ? -3.275 6.598 11.043 1.00 89.12 94 ILE A N 1
ATOM 730 C CA . ILE A 1 94 ? -4.036 5.412 10.653 1.00 89.12 94 ILE A CA 1
ATOM 731 C C . ILE A 1 94 ? -4.818 4.944 11.873 1.00 89.12 94 ILE A C 1
ATOM 733 O O . ILE A 1 94 ? -4.241 4.700 12.927 1.00 89.12 94 ILE A O 1
ATOM 737 N N . GLN A 1 95 ? -6.129 4.800 11.735 1.00 87.31 95 GLN A N 1
ATOM 738 C CA . GLN A 1 95 ? -6.975 4.219 12.768 1.00 87.31 95 GLN A CA 1
ATOM 739 C C . GLN A 1 95 ? -7.513 2.888 12.252 1.00 87.31 95 GLN A C 1
ATOM 741 O O . GLN A 1 95 ? -8.287 2.853 11.293 1.00 87.31 95 GLN A O 1
ATOM 746 N N . CYS A 1 96 ? -7.096 1.794 12.885 1.00 83.69 96 CYS A N 1
ATOM 747 C CA . CYS A 1 96 ? -7.565 0.455 12.560 1.00 83.69 96 CYS A CA 1
ATOM 748 C C . CYS A 1 96 ? -7.871 -0.373 13.808 1.00 83.69 96 CYS A C 1
ATOM 750 O O . CYS A 1 96 ? -7.393 -0.081 14.903 1.00 83.69 96 CYS A O 1
ATOM 752 N N . ASN A 1 97 ? -8.699 -1.405 13.640 1.00 78.12 97 ASN A N 1
ATOM 753 C CA . ASN A 1 97 ? -8.948 -2.390 14.692 1.00 78.12 97 ASN A CA 1
ATOM 754 C C . ASN A 1 97 ? -7.892 -3.507 14.666 1.00 78.12 97 ASN A C 1
ATOM 756 O O . ASN A 1 97 ? -7.678 -4.170 15.676 1.00 78.12 97 ASN A O 1
ATOM 760 N N . GLN A 1 98 ? -7.286 -3.749 13.501 1.00 75.50 98 GLN A N 1
ATOM 761 C CA . GLN A 1 98 ? -6.375 -4.859 13.258 1.00 75.50 98 GLN A CA 1
ATOM 762 C C . GLN A 1 98 ? -5.304 -4.464 12.235 1.00 75.50 98 GLN A C 1
ATOM 764 O O . GLN 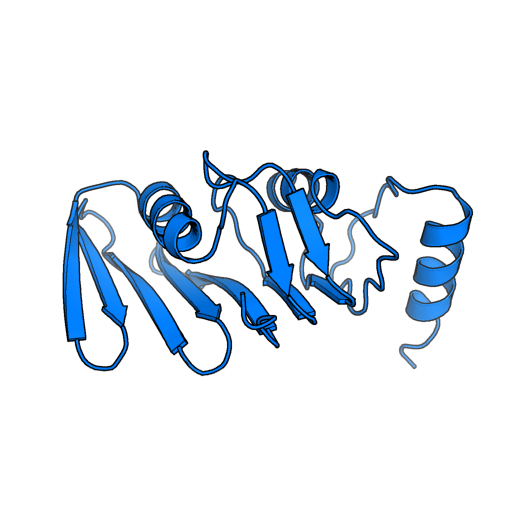A 1 98 ? -5.619 -3.849 11.212 1.00 75.50 98 GLN A O 1
ATOM 769 N N . PHE A 1 99 ? -4.051 -4.853 12.492 1.00 78.31 99 PHE A N 1
ATOM 770 C CA . PHE A 1 99 ? -2.925 -4.629 11.588 1.00 78.31 99 PHE A CA 1
ATOM 771 C C . PHE A 1 99 ? -2.280 -5.949 11.164 1.00 78.31 99 PHE A C 1
ATOM 773 O O . PHE A 1 99 ? -1.845 -6.735 11.997 1.00 78.31 99 PHE A O 1
ATOM 780 N N . LEU A 1 100 ? -2.148 -6.180 9.864 1.00 74.44 100 LEU A N 1
ATOM 781 C CA . LEU A 1 100 ? -1.536 -7.384 9.317 1.00 74.44 100 LEU A CA 1
ATOM 782 C C . LEU A 1 100 ? -0.275 -7.011 8.537 1.00 74.44 100 LEU A C 1
ATOM 784 O O . LEU A 1 100 ? -0.310 -6.149 7.665 1.00 74.44 100 LEU A O 1
ATOM 788 N N . SER A 1 101 ? 0.841 -7.681 8.807 1.00 71.12 101 SER A N 1
ATOM 789 C CA . SER A 1 101 ? 2.008 -7.612 7.930 1.00 71.12 101 SER A CA 1
ATOM 790 C C . SER A 1 101 ? 2.705 -8.947 7.862 1.00 71.12 101 SER A C 1
ATOM 792 O O . SER A 1 101 ? 2.933 -9.548 8.902 1.00 71.12 101 SER A O 1
ATOM 794 N N . PHE A 1 102 ? 3.037 -9.374 6.644 1.00 60.00 102 PHE A N 1
ATOM 795 C CA . PHE A 1 102 ? 3.710 -10.643 6.364 1.00 60.00 102 PHE A CA 1
ATOM 796 C C . PHE A 1 102 ? 5.238 -10.513 6.296 1.00 60.00 102 PHE A C 1
ATOM 798 O O . PHE A 1 102 ? 5.929 -11.528 6.266 1.00 60.00 102 PHE A O 1
ATOM 805 N N . CYS A 1 103 ? 5.772 -9.285 6.306 1.00 58.09 103 CYS A N 1
ATOM 806 C CA . CYS A 1 103 ? 7.210 -9.028 6.270 1.00 58.09 103 CYS A CA 1
ATOM 807 C C . CYS A 1 103 ? 7.538 -7.694 6.965 1.00 58.09 103 CYS A C 1
ATOM 809 O O . CYS A 1 103 ? 7.314 -6.615 6.416 1.00 58.09 103 CYS A O 1
ATOM 811 N N . LEU A 1 104 ? 8.040 -7.767 8.204 1.00 53.75 104 LEU A N 1
ATOM 812 C CA . LEU A 1 104 ? 8.422 -6.602 9.026 1.00 53.75 104 LEU A CA 1
ATOM 813 C C . LEU A 1 104 ? 9.912 -6.227 8.914 1.00 53.75 104 LEU A C 1
ATOM 815 O O . LEU A 1 104 ? 10.343 -5.257 9.539 1.00 53.75 104 LEU A O 1
ATOM 819 N N . GLY A 1 105 ? 10.703 -6.993 8.153 1.00 48.38 105 GLY A N 1
ATOM 820 C CA . GLY A 1 105 ? 12.146 -6.770 7.996 1.00 48.38 105 GLY A CA 1
ATOM 821 C C . GLY A 1 105 ? 12.496 -5.485 7.236 1.00 48.38 105 GLY A C 1
ATOM 822 O O . GLY A 1 105 ? 13.592 -4.950 7.395 1.00 48.38 105 GLY A O 1
ATOM 823 N N . ASP A 1 106 ? 11.558 -4.937 6.457 1.00 57.44 106 ASP A N 1
ATOM 824 C CA . ASP A 1 106 ? 11.767 -3.695 5.715 1.00 57.44 106 ASP A CA 1
ATOM 825 C C . ASP A 1 106 ? 11.555 -2.463 6.615 1.00 57.44 106 ASP A C 1
ATOM 827 O O . ASP A 1 106 ? 10.486 -2.258 7.200 1.00 57.44 106 ASP A O 1
ATOM 831 N N . GLN A 1 107 ? 12.576 -1.599 6.702 1.00 54.75 107 GLN A N 1
ATOM 832 C CA . GLN A 1 107 ? 12.520 -0.331 7.441 1.00 54.75 107 GLN A CA 1
ATOM 833 C C . GLN A 1 107 ? 11.319 0.538 7.044 1.00 54.75 107 GLN A C 1
ATOM 835 O O . GLN A 1 107 ? 10.813 1.292 7.873 1.00 54.75 107 GLN A O 1
ATOM 840 N N . LYS A 1 108 ? 10.834 0.435 5.803 1.00 66.12 108 LYS A N 1
ATOM 841 C CA . LYS A 1 108 ? 9.703 1.236 5.334 1.00 66.12 108 LYS A CA 1
ATOM 842 C C . LYS A 1 108 ? 8.380 0.822 5.958 1.00 66.12 108 LYS A C 1
ATOM 844 O O . LYS A 1 108 ? 7.586 1.700 6.280 1.00 66.12 108 LYS A O 1
ATOM 849 N N . VAL A 1 109 ? 8.165 -0.470 6.204 1.00 66.38 109 VAL A N 1
ATOM 850 C CA . VAL A 1 109 ? 6.960 -0.954 6.898 1.00 66.38 109 VAL A CA 1
ATOM 851 C C . VAL A 1 109 ? 6.914 -0.403 8.326 1.00 66.38 109 VAL A C 1
ATOM 853 O O . VAL A 1 109 ? 5.838 -0.051 8.803 1.00 66.38 109 VAL A O 1
ATOM 856 N N . LYS A 1 110 ? 8.073 -0.217 8.977 1.00 67.88 110 LYS A N 1
ATOM 857 C CA . LYS A 1 110 ? 8.157 0.384 10.320 1.00 67.88 110 LYS A CA 1
ATOM 858 C C . LYS A 1 110 ? 7.610 1.812 10.362 1.00 67.88 110 LYS A C 1
ATOM 860 O O . LYS A 1 110 ? 6.851 2.125 11.269 1.00 67.88 110 LYS A O 1
ATOM 865 N N . PHE A 1 111 ? 7.908 2.647 9.366 1.00 75.81 111 PHE A N 1
ATOM 866 C CA . PHE A 1 111 ? 7.375 4.016 9.336 1.00 75.81 111 PHE A CA 1
ATOM 867 C C . PHE A 1 111 ? 5.848 4.051 9.212 1.00 75.81 111 PHE A C 1
ATOM 869 O O . PHE A 1 111 ? 5.203 4.924 9.781 1.00 75.81 111 PHE A O 1
ATOM 876 N N . TRP A 1 112 ? 5.246 3.098 8.495 1.00 82.94 112 TRP A N 1
ATOM 877 C CA . TRP A 1 112 ? 3.787 2.991 8.437 1.00 82.94 112 TRP A CA 1
ATOM 878 C C . TRP A 1 112 ? 3.182 2.596 9.790 1.00 82.94 112 TRP A C 1
ATOM 880 O O . TRP A 1 112 ? 2.103 3.076 10.131 1.00 82.94 112 TRP A O 1
ATOM 890 N N . LEU A 1 113 ? 3.878 1.759 10.568 1.00 76.50 113 LEU A N 1
ATOM 891 C CA . LEU A 1 113 ? 3.442 1.369 11.911 1.00 76.50 113 LEU A CA 1
ATOM 892 C C . LEU A 1 113 ? 3.416 2.538 12.891 1.00 76.50 113 LEU A C 1
ATOM 894 O O . LEU A 1 113 ? 2.497 2.623 13.697 1.00 76.50 113 LEU A O 1
ATOM 898 N N . GLU A 1 114 ? 4.379 3.456 12.795 1.00 79.25 114 GLU A N 1
ATOM 899 C CA . GLU A 1 114 ? 4.446 4.650 13.651 1.00 79.25 114 GLU A CA 1
ATOM 900 C C . GLU A 1 114 ? 3.216 5.564 13.507 1.00 79.25 114 GLU A C 1
ATOM 902 O O . GLU A 1 114 ? 2.943 6.373 14.392 1.00 79.25 114 GLU A O 1
ATOM 907 N N . LEU A 1 115 ? 2.457 5.430 12.414 1.00 83.62 115 LEU A N 1
ATOM 908 C CA . LEU A 1 115 ? 1.242 6.206 12.166 1.00 83.62 115 LEU A CA 1
ATOM 909 C C . LEU A 1 115 ? -0.029 5.542 12.709 1.00 83.62 115 LEU A C 1
ATOM 911 O O . LEU A 1 115 ? -1.084 6.179 12.695 1.00 83.62 115 LEU A O 1
ATOM 915 N N . VAL A 1 116 ? 0.033 4.284 13.156 1.00 82.50 116 VAL A N 1
ATOM 916 C CA . VAL A 1 116 ? -1.133 3.553 13.670 1.00 82.50 116 VAL A CA 1
ATOM 917 C C . VAL A 1 116 ? -1.464 4.026 15.085 1.00 82.50 116 VAL A C 1
ATOM 919 O O . VAL A 1 116 ? -0.685 3.847 16.016 1.00 82.50 116 VAL A O 1
ATOM 922 N N . ASP A 1 117 ? -2.653 4.600 15.258 1.00 71.06 117 ASP A N 1
ATOM 923 C CA . ASP A 1 117 ? -3.196 4.995 16.557 1.00 71.06 117 ASP A CA 1
ATOM 924 C C . ASP A 1 117 ? -4.295 4.025 16.992 1.00 71.06 117 ASP A C 1
ATOM 926 O O . ASP A 1 117 ? -5.433 4.080 16.516 1.00 71.06 117 ASP A O 1
ATOM 930 N N . GLY A 1 118 ? -3.938 3.113 17.894 1.00 55.34 118 GLY A N 1
ATOM 931 C CA . GLY A 1 118 ? -4.854 2.122 18.447 1.00 55.34 118 GLY A CA 1
ATOM 932 C C . GLY A 1 118 ? -4.157 0.840 18.916 1.00 55.34 118 GLY A C 1
ATOM 933 O O . GLY A 1 118 ? -2.945 0.686 18.757 1.00 55.34 118 GLY A O 1
ATOM 934 N N . PRO A 1 119 ? -4.907 -0.097 19.526 1.00 48.25 119 PRO A N 1
ATOM 935 C CA . PRO A 1 119 ? -4.383 -1.413 19.869 1.00 48.25 119 PRO A CA 1
ATOM 936 C C . PRO A 1 119 ? -4.043 -2.190 18.590 1.00 48.25 119 PRO A C 1
ATOM 938 O O . PRO A 1 119 ? -4.904 -2.434 17.751 1.00 48.25 119 PRO A O 1
ATOM 941 N N . MET A 1 120 ? -2.779 -2.586 18.447 1.00 51.81 120 MET A N 1
ATOM 942 C CA . MET A 1 120 ? -2.301 -3.368 17.309 1.00 51.81 120 MET A CA 1
ATOM 943 C C . MET A 1 120 ? -2.358 -4.866 17.610 1.00 51.81 120 MET A C 1
ATOM 945 O O . MET A 1 120 ? -1.768 -5.329 18.586 1.00 51.81 120 MET A O 1
ATOM 949 N N . GLU A 1 121 ? -3.004 -5.638 16.740 1.00 46.16 121 GLU A N 1
ATOM 950 C CA . GLU A 1 121 ? -2.921 -7.101 16.738 1.00 46.16 121 GLU A CA 1
ATOM 951 C C . GLU A 1 121 ? -2.116 -7.555 15.513 1.00 46.16 121 GLU A C 1
ATOM 953 O O . GLU A 1 121 ? -2.668 -7.651 14.423 1.00 46.16 121 GLU A O 1
ATOM 958 N N . ILE A 1 122 ? -0.808 -7.787 15.686 1.00 53.81 122 ILE A N 1
ATOM 959 C CA . ILE A 1 122 ? 0.116 -8.217 14.620 1.00 53.81 122 ILE A CA 1
ATOM 960 C C . ILE A 1 122 ? 0.016 -9.739 14.458 1.00 53.81 122 ILE A C 1
ATOM 962 O O . ILE A 1 122 ? 0.617 -10.478 15.232 1.00 53.81 122 ILE A O 1
ATOM 966 N N . LEU A 1 123 ? -0.735 -10.220 13.463 1.00 45.47 123 LEU A N 1
ATOM 967 C CA . LEU A 1 123 ? -1.095 -11.645 13.396 1.00 45.47 123 LEU A CA 1
ATOM 968 C C . LEU A 1 123 ? -0.129 -12.587 12.667 1.00 45.47 123 LEU A C 1
ATOM 970 O O . LEU A 1 123 ? -0.311 -13.796 12.797 1.00 45.47 123 LEU A O 1
ATOM 974 N N . ASN A 1 124 ? 0.844 -12.126 11.869 1.00 44.16 124 ASN A N 1
ATOM 975 C CA . ASN A 1 124 ? 1.641 -13.094 11.103 1.00 44.16 124 ASN A CA 1
ATOM 976 C C . ASN A 1 124 ? 3.033 -12.613 10.683 1.00 44.16 124 ASN A C 1
ATOM 978 O O . ASN A 1 124 ? 3.232 -12.142 9.572 1.00 44.16 124 ASN A O 1
ATOM 982 N N . ILE A 1 125 ? 4.025 -12.778 11.557 1.00 48.62 125 ILE A N 1
ATOM 983 C CA . ILE A 1 125 ? 5.419 -12.473 11.225 1.00 48.62 125 ILE A CA 1
ATOM 984 C C . ILE A 1 125 ? 6.074 -13.748 10.705 1.00 48.62 125 ILE A C 1
ATOM 986 O O . ILE A 1 125 ? 6.475 -14.613 11.480 1.00 48.62 125 ILE A O 1
ATOM 990 N N . THR A 1 126 ? 6.174 -13.876 9.388 1.00 42.53 126 THR A N 1
ATOM 991 C CA . THR A 1 126 ? 6.856 -15.004 8.749 1.00 42.53 126 THR A CA 1
ATOM 992 C C . THR A 1 126 ? 8.120 -14.534 8.051 1.00 42.53 126 THR A C 1
ATOM 994 O O . THR A 1 126 ? 8.143 -14.471 6.833 1.00 42.53 126 THR A O 1
ATOM 997 N N . GLU A 1 127 ? 9.175 -14.234 8.818 1.00 38.47 127 GLU A N 1
ATOM 998 C CA . GLU A 1 127 ? 10.560 -14.531 8.418 1.00 38.47 127 GLU A CA 1
ATOM 999 C C . GLU A 1 127 ? 11.543 -14.438 9.600 1.00 38.47 127 GLU A C 1
ATOM 1001 O O . GLU A 1 127 ? 11.283 -13.781 10.603 1.00 38.47 127 GLU A O 1
ATOM 1006 N N . LYS A 1 128 ? 12.660 -15.173 9.491 1.00 40.34 128 LYS A N 1
ATOM 1007 C CA . LYS A 1 128 ? 13.659 -15.501 10.536 1.00 40.34 128 LYS A CA 1
ATOM 1008 C C . LYS A 1 128 ? 14.500 -14.318 11.055 1.00 40.34 128 LYS A C 1
ATOM 1010 O O . LYS A 1 128 ? 15.603 -14.542 11.554 1.00 40.34 128 LYS A O 1
ATOM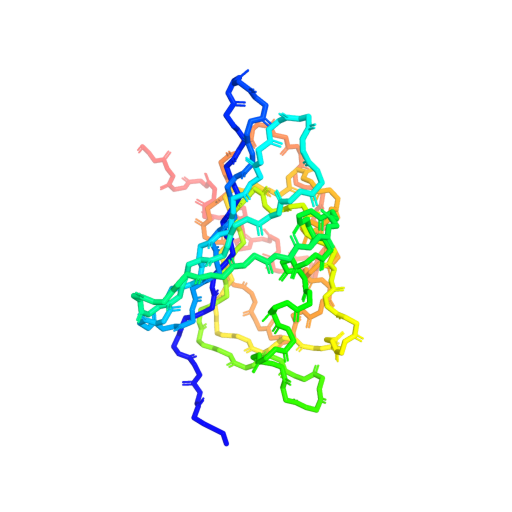 1015 N N . GLU A 1 129 ? 14.031 -13.084 10.933 1.00 37.91 129 GLU A N 1
ATOM 1016 C CA . GLU A 1 129 ? 14.780 -11.904 11.366 1.00 37.91 129 GLU A CA 1
ATOM 1017 C C . GLU A 1 129 ? 14.223 -11.294 12.652 1.00 37.91 129 GLU A C 1
ATOM 1019 O O . GLU A 1 129 ? 13.037 -11.375 12.967 1.00 37.91 129 GLU A O 1
ATOM 1024 N N . LEU A 1 130 ? 15.147 -10.736 13.435 1.00 35.75 130 LEU A N 1
ATOM 1025 C CA . LEU A 1 130 ? 14.923 -10.208 14.771 1.00 35.75 130 LEU A CA 1
ATOM 1026 C C . LEU A 1 130 ? 13.888 -9.072 14.719 1.00 35.75 130 LEU A C 1
ATOM 1028 O O . LEU A 1 130 ? 14.158 -7.989 14.200 1.00 35.75 130 LEU A O 1
ATOM 1032 N N . ILE A 1 131 ? 12.703 -9.303 15.281 1.00 40.06 131 ILE A N 1
ATOM 1033 C CA . ILE A 1 131 ? 11.722 -8.242 15.516 1.00 40.06 131 ILE A CA 1
ATOM 1034 C C . ILE A 1 131 ? 12.222 -7.429 16.714 1.00 40.06 131 ILE A C 1
ATOM 1036 O O . ILE A 1 131 ? 11.981 -7.780 17.869 1.00 40.06 131 ILE A O 1
ATOM 1040 N N . GLU A 1 132 ? 12.952 -6.347 16.455 1.00 37.34 132 GLU A N 1
ATOM 1041 C CA . GLU A 1 132 ? 13.236 -5.337 17.477 1.00 37.34 132 GLU A CA 1
ATOM 1042 C C . GLU A 1 132 ? 11.955 -4.542 17.728 1.00 37.34 132 GLU A C 1
ATOM 1044 O O . GLU A 1 132 ? 11.544 -3.698 16.931 1.00 37.34 132 GLU A O 1
ATOM 1049 N N . GLY A 1 133 ? 11.268 -4.909 18.806 1.00 36.81 133 GLY A N 1
ATOM 1050 C CA . GLY A 1 133 ? 9.949 -4.403 19.130 1.00 36.81 133 GLY A CA 1
ATOM 1051 C C . GLY A 1 133 ? 9.935 -2.919 19.492 1.00 36.81 133 GLY A C 1
ATOM 1052 O O . GLY A 1 133 ? 10.596 -2.495 20.437 1.00 36.81 133 GLY A O 1
ATOM 1053 N N . MET A 1 134 ? 9.119 -2.148 18.775 1.00 34.6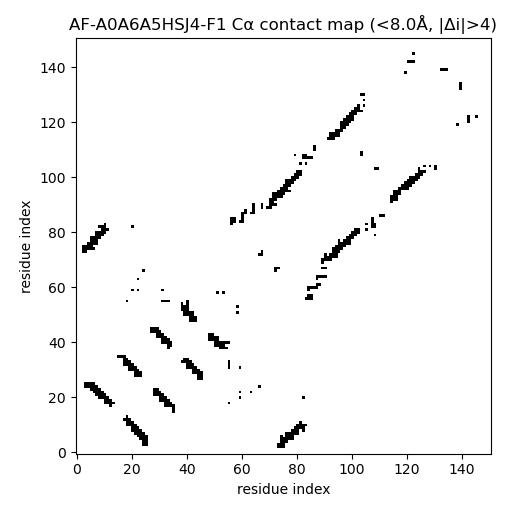9 134 MET A N 1
ATOM 1054 C CA . MET A 1 134 ? 8.758 -0.776 19.127 1.00 34.69 134 MET A CA 1
ATOM 1055 C C . MET A 1 134 ? 7.269 -0.740 19.475 1.00 34.69 134 MET A C 1
ATOM 1057 O O . MET A 1 134 ? 6.408 -0.640 18.610 1.00 34.69 134 MET A O 1
ATOM 1061 N N . GLY A 1 135 ? 6.996 -0.888 20.766 1.00 36.88 135 GLY A N 1
ATOM 1062 C CA . GLY A 1 135 ? 5.692 -0.788 21.415 1.00 36.88 135 GLY A CA 1
ATOM 1063 C C . GLY A 1 135 ? 5.916 -0.765 22.926 1.00 36.88 135 GLY A C 1
ATOM 1064 O O . GLY A 1 135 ? 7.015 -1.095 23.389 1.00 36.88 135 GLY A O 1
ATOM 1065 N N . GLU A 1 136 ? 4.916 -0.379 23.720 1.00 37.78 136 GLU A N 1
ATOM 1066 C CA . GLU A 1 136 ? 5.030 -0.598 25.166 1.00 37.78 136 GLU A CA 1
ATOM 1067 C C . GLU A 1 136 ? 5.234 -2.101 25.410 1.00 37.78 136 GLU A C 1
ATOM 1069 O O . GLU A 1 136 ? 4.633 -2.932 24.732 1.00 37.78 136 GLU A O 1
ATOM 1074 N N . MET A 1 137 ? 6.113 -2.466 26.347 1.00 40.00 137 MET A N 1
ATOM 1075 C CA . MET A 1 137 ? 6.562 -3.851 26.592 1.00 40.00 137 MET A CA 1
ATOM 1076 C C . MET A 1 137 ? 5.422 -4.890 26.679 1.00 40.00 137 MET A C 1
ATOM 1078 O O . MET A 1 137 ? 5.629 -6.068 26.384 1.00 40.00 137 MET A O 1
ATOM 1082 N N . ASP A 1 138 ? 4.209 -4.470 27.044 1.00 37.94 138 ASP A N 1
ATOM 1083 C CA . ASP A 1 138 ? 3.017 -5.321 27.098 1.00 37.94 138 ASP A CA 1
ATOM 1084 C C . ASP A 1 138 ? 2.434 -5.692 25.719 1.00 37.94 138 ASP A C 1
ATOM 1086 O O . ASP A 1 138 ? 1.879 -6.781 25.563 1.00 37.94 138 ASP A O 1
ATOM 1090 N N . GLN A 1 139 ? 2.605 -4.852 24.694 1.00 39.25 139 GLN A N 1
ATOM 1091 C CA . GLN A 1 139 ? 2.187 -5.140 23.315 1.00 39.25 139 GLN A CA 1
ATOM 1092 C C . GLN A 1 139 ? 3.070 -6.233 22.692 1.00 39.25 139 GLN A C 1
ATOM 1094 O O . GLN A 1 139 ? 2.563 -7.171 22.078 1.00 39.25 139 GLN A O 1
ATOM 1099 N N . LEU A 1 140 ? 4.383 -6.181 22.942 1.00 43.75 140 LEU A N 1
ATOM 1100 C CA . LEU A 1 140 ? 5.346 -7.188 22.476 1.00 43.75 140 LEU A CA 1
ATOM 1101 C C . LEU A 1 140 ? 5.178 -8.539 23.183 1.00 43.75 140 LEU A C 1
ATOM 1103 O O . LEU A 1 140 ? 5.312 -9.586 22.553 1.00 43.75 140 LEU A O 1
ATOM 1107 N N . ARG A 1 141 ? 4.795 -8.534 24.467 1.00 37.59 141 ARG A N 1
ATOM 1108 C CA . ARG A 1 141 ? 4.440 -9.755 25.215 1.00 37.59 141 ARG A CA 1
ATOM 1109 C C . ARG A 1 141 ? 3.291 -10.540 24.586 1.00 37.59 141 ARG A C 1
ATOM 1111 O O . ARG A 1 141 ? 3.248 -11.764 24.712 1.00 37.59 141 ARG A O 1
ATOM 1118 N N . ASN A 1 142 ? 2.345 -9.857 23.944 1.00 37.41 142 ASN A N 1
ATOM 1119 C CA . ASN A 1 142 ? 1.241 -10.520 23.252 1.00 37.41 142 ASN A CA 1
ATOM 1120 C C . ASN A 1 142 ? 1.687 -11.110 21.904 1.00 37.41 142 ASN A C 1
ATOM 1122 O O . ASN A 1 142 ? 1.258 -12.212 21.565 1.00 37.41 142 ASN A O 1
ATOM 1126 N N . VAL A 1 143 ? 2.616 -10.447 21.204 1.00 40.91 143 VAL A N 1
ATOM 1127 C CA . VAL A 1 143 ? 3.255 -10.965 19.979 1.00 40.91 143 VAL A CA 1
ATOM 1128 C C . VAL A 1 143 ? 4.075 -12.230 20.272 1.00 40.91 143 VAL A C 1
ATOM 1130 O O . VAL A 1 143 ? 3.937 -13.232 19.573 1.00 40.91 143 VAL A O 1
ATOM 1133 N N . GLU A 1 144 ? 4.857 -12.246 21.358 1.00 34.16 144 GLU A N 1
ATOM 1134 C CA . GLU A 1 144 ? 5.644 -13.418 21.786 1.00 34.16 144 GLU A CA 1
ATOM 1135 C C . GLU A 1 144 ? 4.754 -14.638 22.107 1.00 34.16 144 GLU A C 1
ATOM 1137 O O . GLU A 1 144 ? 5.092 -15.777 21.778 1.00 34.16 144 GLU A O 1
ATOM 1142 N N . LYS A 1 145 ? 3.564 -14.412 22.685 1.00 31.44 145 LYS A N 1
ATOM 1143 C CA . LYS A 1 145 ? 2.577 -15.475 22.948 1.00 31.44 145 LYS A CA 1
ATOM 1144 C C . LYS A 1 145 ? 1.943 -16.052 21.679 1.00 31.44 145 LYS A C 1
ATOM 1146 O O . LYS A 1 145 ? 1.639 -17.243 21.674 1.00 31.44 145 LYS A O 1
ATOM 1151 N N . GLN A 1 146 ? 1.736 -15.251 20.632 1.00 35.25 146 GLN A N 1
ATOM 1152 C CA . GLN A 1 146 ? 1.208 -15.739 19.350 1.00 35.25 146 GLN A CA 1
ATOM 1153 C C . GLN A 1 146 ? 2.279 -16.467 18.521 1.00 35.25 146 GLN A C 1
ATOM 1155 O O . GLN A 1 146 ? 1.969 -17.484 17.903 1.00 35.25 146 GLN A O 1
ATOM 1160 N N . LEU A 1 147 ? 3.548 -16.041 18.593 1.00 38.75 147 LEU A N 1
ATOM 1161 C CA . LEU A 1 147 ? 4.680 -16.740 17.963 1.00 38.75 147 LEU A CA 1
ATOM 1162 C C . LEU A 1 147 ? 4.871 -18.182 18.477 1.00 38.75 147 LEU A C 1
ATOM 1164 O O . LEU A 1 147 ? 5.389 -19.024 17.750 1.00 38.75 147 LEU A O 1
ATOM 1168 N N . MET A 1 148 ? 4.420 -18.499 19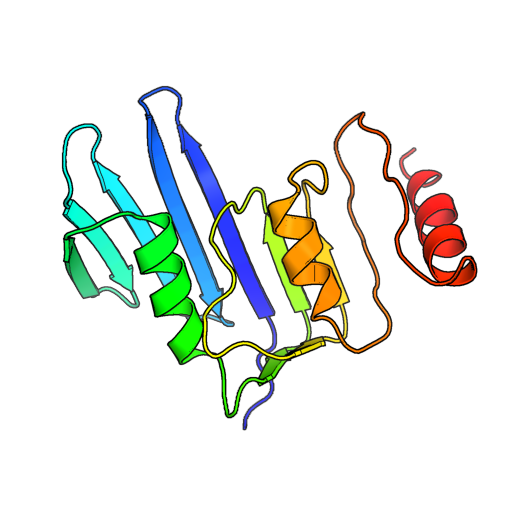.698 1.00 31.16 148 MET A N 1
ATOM 1169 C CA . MET A 1 148 ? 4.485 -19.858 20.260 1.00 31.16 148 MET A CA 1
ATOM 1170 C C . MET A 1 148 ? 3.331 -20.792 19.848 1.00 31.16 148 MET A C 1
ATOM 1172 O O . MET A 1 148 ? 3.309 -21.943 20.284 1.00 31.16 148 MET A O 1
ATOM 1176 N N . LEU A 1 149 ? 2.380 -20.345 19.018 1.00 30.66 149 LEU A N 1
ATOM 1177 C CA . LEU A 1 149 ? 1.198 -21.133 18.630 1.00 30.66 149 LEU A CA 1
ATOM 1178 C C . LEU A 1 149 ? 1.140 -21.513 17.142 1.00 30.66 149 LEU A C 1
ATOM 1180 O O . LEU A 1 149 ? 0.064 -21.774 16.608 1.00 30.66 149 LEU A O 1
ATOM 1184 N N . LEU A 1 150 ? 2.294 -21.633 16.490 1.00 31.70 150 LEU A N 1
ATOM 1185 C CA . LEU A 1 150 ? 2.419 -22.387 15.241 1.00 31.70 150 LEU A CA 1
ATOM 1186 C C . LEU A 1 150 ? 3.037 -23.754 15.562 1.00 31.70 150 LEU A C 1
ATOM 1188 O O . LEU A 1 150 ? 4.258 -23.910 15.578 1.00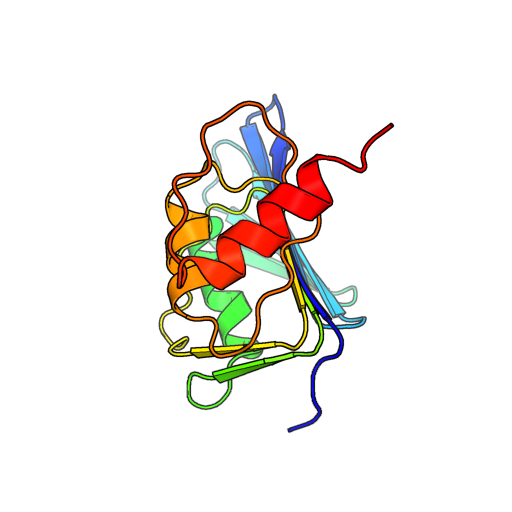 31.70 150 LEU A O 1
ATOM 1192 N N . GLY A 1 151 ? 2.164 -24.703 15.912 1.00 29.39 151 GLY A N 1
ATOM 1193 C CA . GLY A 1 151 ? 2.474 -26.133 15.985 1.00 29.39 151 GLY A CA 1
ATOM 1194 C C . GLY A 1 151 ? 2.425 -26.793 14.616 1.00 29.39 151 GLY A C 1
ATOM 1195 O O . GLY A 1 151 ? 1.577 -26.371 13.797 1.00 29.39 151 GLY A O 1
#

Foldseek 3Di:
DPAFAEWEWAWDQDPVRKIWIWTDTRPWIWIWIDDPPAQKIWIDTPNDIDIDGHDRLAVVQCVCVVQADQQERGHAEYEYEPRPRAHRPSHQAYEYVEYEYADPPDPRVVVVVVRYDDQYDYQHDPDDDDPPDDDPPVSVVVVVVNVVPPD

Radius of gyration: 16.17 Å; Cα contacts (8 Å, |Δi|>4): 285; chains: 1; bounding box: 33×41×46 Å

Secondary structure (DSSP, 8-state):
-PPEEEEEEEEEE-TTS-EEEEEEETTEEEEEEE-TT-SEEEEEETTEEEEEES-HHHHHHHHHGGG-BTTEEEEEEEEEES--PPPPTT--EEE-SEEEES---SHHHHHHHTTB-S---B----SSS-----S-HHHHHHHHHHHTT--

pLDDT: mean 74.64, std 21.23, range [29.39, 95.69]

Solvent-accessible surface area (backbone atoms only — not comparable to full-atom values): 8585 Å² total; per-residue (Å²): 130,83,76,36,59,33,39,35,40,39,42,46,76,47,96,83,62,33,42,40,38,37,43,32,49,64,91,50,52,38,40,36,37,46,44,72,96,48,55,48,26,44,37,38,42,90,92,44,75,54,76,49,78,54,58,62,44,62,54,51,17,58,62,52,44,81,66,40,57,96,24,35,36,59,30,39,33,38,34,45,30,64,47,77,49,57,81,34,90,63,59,67,35,32,37,38,65,30,35,40,40,50,46,75,86,46,71,57,45,52,61,58,54,75,30,52,59,64,70,77,48,71,78,43,82,69,64,103,65,88,81,80,78,88,62,64,74,71,62,51,54,54,47,56,58,55,69,73,67,77,126

Nearest PDB structures (foldseek):
  5bvt-assembly1_A  TM=8.160E-01  e=3.308E+00  Pygoscelis papua
  6fop-assembly1_A  TM=6.703E-01  e=9.928E+00  Acetivibrio thermocellus ATCC 27405
  8xl6-assembly1_G  TM=3.628E-01  e=5.391E+00  Homo sapiens
  5u9o-assembly1_G  TM=2.470E-01  e=7.316E+00  Arabidopsis thaliana

Mean predicted aligned error: 10.25 Å

Sequence (151 aa):
MTKVKRFSIHEVKNDDGKISISIVCDEIGTYIYSTPGSDTVDIQRNGNSFTKTGEIHSISSELCEEFIENGLLECEIFELNNTTIPIPKSLQKIQCNQFLSFCLGDQKVKFWLELVDGPMEILNITEKELIEGMGEMDQLRNVEKQLMLLG

Organism: Caenorhabditis remanei (NCBI:txid31234)